Protein AF-A0A534RME3-F1 (afdb_monomer_lite)

Sequence (67 aa):
MRGPGDRRAALAGIRVIDLSHQAAGPWCTSLLGDLGADVIKVEKPGRGDGIRYADRTGRLPPEIGGL

Radius of gyration: 14.32 Å; chains: 1; bounding box: 33×21×36 Å

Foldseek 3Di:
DDDAFPVPQPLGPAEAEQPDAADPRVVVVVVSVVSRYNYDYDADPPCGGQQVQQDPVRAGDVVRPGD

Secondary structure (DSSP, 8-state):
---S--TTSTTTT-EEEE---TTHHHHHHHHHHHTT-EEEE---TTT--GGGG--TTSPPPGGGT--

Structure (mmCIF, N/CA/C/O backbone):
data_AF-A0A534RME3-F1
#
_entry.id   AF-A0A534RME3-F1
#
loop_
_atom_site.group_PDB
_atom_site.id
_atom_site.type_symbol
_atom_site.label_atom_id
_atom_site.label_alt_id
_atom_site.label_comp_id
_atom_site.label_asym_id
_atom_site.label_entity_id
_atom_site.label_seq_id
_atom_site.pdbx_PDB_ins_code
_atom_site.Cartn_x
_atom_site.Cartn_y
_atom_site.Cartn_z
_atom_site.occupancy
_atom_site.B_iso_or_equiv
_atom_site.auth_seq_id
_atom_site.auth_comp_id
_atom_site.auth_asym_id
_atom_site.auth_atom_id
_atom_site.pdbx_PDB_model_num
ATOM 1 N N . MET A 1 1 ? -2.030 -16.462 11.218 1.00 46.12 1 MET A N 1
ATOM 2 C CA . MET A 1 1 ? -2.814 -15.790 10.160 1.00 46.12 1 MET A CA 1
ATOM 3 C C . MET A 1 1 ? -4.162 -15.399 10.757 1.00 46.12 1 MET A C 1
ATOM 5 O O . MET A 1 1 ? -4.940 -16.296 11.050 1.00 46.12 1 MET A O 1
ATOM 9 N N . ARG A 1 2 ? -4.409 -14.115 11.061 1.00 52.31 2 ARG A N 1
ATOM 10 C CA . ARG A 1 2 ? -5.747 -13.654 11.488 1.00 52.31 2 ARG A CA 1
ATOM 11 C C . ARG A 1 2 ? -6.530 -13.238 10.242 1.00 52.31 2 ARG A C 1
ATOM 13 O O . ARG A 1 2 ? -5.965 -12.600 9.363 1.00 52.31 2 ARG A O 1
ATOM 20 N N . GLY A 1 3 ? -7.779 -13.693 10.155 1.00 47.12 3 GLY A N 1
ATOM 21 C CA . GLY A 1 3 ? -8.684 -13.419 9.039 1.00 47.12 3 GLY A CA 1
ATOM 22 C C . GLY A 1 3 ? -9.184 -11.968 9.006 1.00 47.12 3 GLY A C 1
ATOM 23 O O . GLY A 1 3 ? -8.732 -11.146 9.804 1.00 47.12 3 GLY A O 1
ATOM 24 N N . PRO A 1 4 ? -10.124 -11.648 8.101 1.00 52.12 4 PRO A N 1
ATOM 25 C CA . PRO A 1 4 ? -10.602 -10.286 7.894 1.00 52.12 4 PRO A CA 1
ATOM 26 C C . PRO A 1 4 ? -11.178 -9.672 9.177 1.00 52.12 4 PRO A C 1
ATOM 28 O O . PRO A 1 4 ? -12.119 -10.210 9.759 1.00 52.12 4 PRO A O 1
ATOM 31 N N . GLY A 1 5 ? -10.620 -8.521 9.566 1.00 60.19 5 GLY A N 1
ATOM 32 C CA . GLY A 1 5 ? -11.208 -7.561 10.499 1.00 60.19 5 GLY A CA 1
ATOM 33 C C . GLY A 1 5 ? -11.262 -8.001 11.960 1.00 60.19 5 GLY A C 1
ATOM 34 O O . GLY A 1 5 ? -12.347 -8.227 12.500 1.00 60.19 5 GLY A O 1
ATOM 35 N N . ASP A 1 6 ? -10.117 -8.018 12.647 1.00 65.00 6 ASP A N 1
ATOM 36 C CA . ASP A 1 6 ? -10.151 -7.861 14.103 1.00 65.00 6 ASP A CA 1
ATOM 37 C C . ASP A 1 6 ? -10.723 -6.469 14.403 1.00 65.00 6 ASP A C 1
ATOM 39 O O . ASP A 1 6 ? -10.051 -5.457 14.219 1.00 65.00 6 ASP A O 1
ATOM 43 N N . ARG A 1 7 ? -11.989 -6.408 14.835 1.00 68.06 7 ARG A N 1
ATOM 44 C CA . ARG A 1 7 ? -12.704 -5.149 15.116 1.00 68.06 7 ARG A CA 1
ATOM 45 C C . ARG A 1 7 ? -12.050 -4.300 16.214 1.00 68.06 7 ARG A C 1
ATOM 47 O O . ARG A 1 7 ? -12.534 -3.208 16.485 1.00 68.06 7 ARG A O 1
ATOM 54 N N . ARG A 1 8 ? -11.001 -4.802 16.873 1.00 80.56 8 ARG A N 1
ATOM 55 C CA . ARG A 1 8 ? -10.216 -4.068 17.871 1.00 80.56 8 ARG A CA 1
ATOM 56 C C . ARG A 1 8 ? -8.932 -3.448 17.314 1.00 80.56 8 ARG A C 1
ATOM 58 O O . ARG A 1 8 ? -8.258 -2.743 18.058 1.00 80.56 8 ARG A O 1
ATOM 65 N N . ALA A 1 9 ? -8.564 -3.718 16.061 1.00 89.31 9 ALA A N 1
ATOM 66 C CA . ALA A 1 9 ? -7.381 -3.117 15.453 1.00 89.31 9 ALA A CA 1
ATOM 67 C C . ALA A 1 9 ? -7.579 -1.605 15.245 1.00 89.31 9 ALA A C 1
ATOM 69 O O . ALA A 1 9 ? -8.697 -1.149 15.002 1.00 89.31 9 ALA A O 1
ATOM 70 N N . ALA A 1 10 ? -6.496 -0.828 15.344 1.00 95.81 10 ALA A N 1
ATOM 71 C CA . ALA A 1 10 ? -6.554 0.637 15.360 1.00 95.81 10 ALA A CA 1
ATOM 72 C C . ALA A 1 10 ? -7.222 1.241 14.112 1.00 95.81 10 ALA A C 1
ATOM 74 O O . ALA A 1 10 ? -7.864 2.284 14.212 1.00 95.81 10 ALA A O 1
ATOM 75 N N . LEU A 1 11 ? -7.094 0.579 12.957 1.00 95.75 11 LEU A N 1
ATOM 76 C CA . LEU A 1 11 ? -7.671 1.001 11.677 1.00 95.75 11 LEU A CA 1
ATOM 77 C C . LEU A 1 11 ?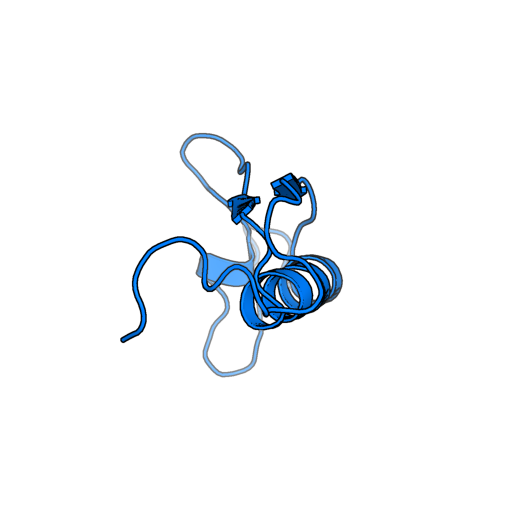 -8.739 0.030 11.147 1.00 95.75 11 LEU A C 1
ATOM 79 O O . LEU A 1 11 ? -9.048 0.035 9.954 1.00 95.75 11 LEU A O 1
ATOM 83 N N . ALA A 1 12 ? -9.324 -0.798 12.017 1.00 94.44 12 ALA A N 1
ATOM 84 C CA . ALA A 1 12 ? -10.385 -1.718 11.625 1.00 94.44 12 ALA A CA 1
ATOM 85 C C . ALA A 1 12 ? -11.564 -0.976 10.968 1.00 94.44 12 ALA A C 1
ATOM 87 O O . ALA A 1 12 ? -12.086 0.000 11.502 1.00 94.44 12 ALA A O 1
ATOM 88 N N . GLY A 1 13 ? -12.012 -1.471 9.811 1.00 92.50 13 GLY A N 1
ATOM 89 C CA . GLY A 1 13 ? -13.131 -0.890 9.060 1.00 92.50 13 GLY A CA 1
ATOM 90 C C . GLY A 1 13 ? -12.758 0.284 8.148 1.00 92.50 13 GLY A C 1
ATOM 91 O O . GLY A 1 13 ? -13.610 0.742 7.389 1.00 92.50 13 GLY A O 1
ATOM 92 N N . ILE A 1 14 ? -11.502 0.739 8.164 1.00 96.62 14 ILE A N 1
ATOM 93 C CA . ILE A 1 14 ? -10.995 1.715 7.196 1.00 96.62 14 ILE A CA 1
ATOM 94 C C . ILE A 1 14 ? -10.571 0.991 5.918 1.00 96.62 14 ILE A C 1
ATOM 96 O O . ILE A 1 14 ? -9.862 -0.012 5.972 1.00 96.62 14 ILE A O 1
ATOM 100 N N . ARG A 1 15 ? -10.976 1.527 4.762 1.00 97.50 15 ARG A N 1
ATOM 101 C CA . ARG A 1 15 ? -10.508 1.088 3.442 1.00 97.50 15 ARG A CA 1
ATOM 102 C C . ARG A 1 15 ? -9.579 2.135 2.841 1.00 97.50 15 ARG A C 1
ATOM 104 O O . ARG A 1 15 ? -9.927 3.313 2.798 1.00 97.50 15 ARG A O 1
ATOM 111 N N . VAL A 1 16 ? -8.424 1.697 2.352 1.00 98.00 16 VAL A N 1
ATOM 112 C CA . VAL A 1 16 ? -7.390 2.552 1.754 1.00 98.00 16 VAL A CA 1
ATOM 113 C C . VAL A 1 16 ? -7.179 2.139 0.305 1.00 98.00 16 VAL A C 1
ATOM 115 O O . VAL A 1 16 ? -6.952 0.967 0.018 1.00 98.00 16 VAL A O 1
ATOM 118 N N . ILE A 1 17 ? -7.226 3.105 -0.611 1.00 98.38 17 ILE A N 1
ATOM 119 C CA . ILE A 1 17 ? -6.816 2.900 -2.002 1.00 98.38 17 ILE A CA 1
ATOM 120 C C . ILE A 1 17 ? -5.380 3.391 -2.150 1.00 98.38 17 ILE A C 1
ATOM 122 O O . 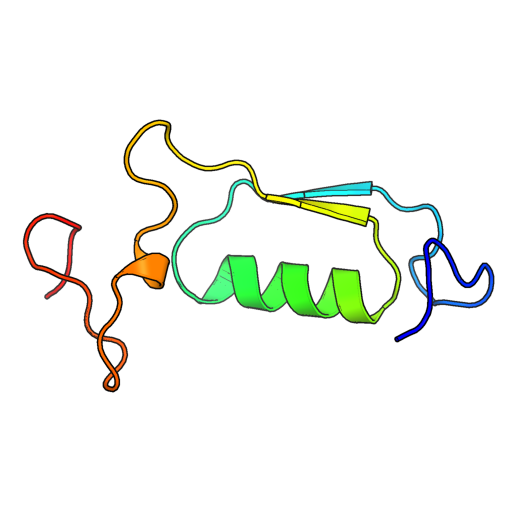ILE A 1 17 ? -5.114 4.589 -2.054 1.00 98.38 17 ILE A O 1
ATOM 126 N N . ASP A 1 18 ? -4.456 2.466 -2.390 1.00 98.25 18 ASP A N 1
ATOM 127 C CA . ASP A 1 18 ? -3.041 2.770 -2.557 1.00 98.25 18 ASP A CA 1
ATOM 128 C C . ASP A 1 18 ? -2.672 2.930 -4.042 1.00 98.25 18 ASP A C 1
ATOM 130 O O . ASP A 1 18 ? -2.466 1.959 -4.783 1.00 98.25 18 ASP A O 1
ATOM 134 N N . LEU A 1 19 ? -2.550 4.194 -4.456 1.00 97.25 19 LEU A N 1
ATOM 135 C CA . LEU A 1 19 ? -2.107 4.619 -5.790 1.00 97.25 19 LEU A CA 1
ATOM 136 C C . LEU A 1 19 ? -0.615 4.982 -5.843 1.00 97.25 19 LEU A C 1
ATOM 138 O O . LEU A 1 19 ? -0.148 5.557 -6.826 1.00 97.25 19 LEU A O 1
ATOM 142 N N . SER A 1 20 ? 0.132 4.703 -4.777 1.00 95.69 20 SER A N 1
ATOM 143 C CA . SER A 1 20 ? 1.553 5.014 -4.707 1.00 95.69 20 SER A CA 1
ATOM 144 C C . SER A 1 20 ? 2.399 4.048 -5.541 1.00 95.69 20 SER A C 1
ATOM 146 O O . SER A 1 20 ? 1.904 3.065 -6.098 1.00 95.69 20 SER A O 1
ATOM 148 N N . HIS A 1 21 ? 3.683 4.367 -5.664 1.00 91.25 21 HIS A N 1
ATOM 149 C CA . HIS A 1 21 ? 4.655 3.601 -6.429 1.00 91.25 21 HIS A CA 1
ATOM 150 C C . HIS A 1 21 ? 5.981 3.524 -5.669 1.00 91.25 21 HIS A C 1
ATOM 152 O O . HIS A 1 21 ? 6.290 4.400 -4.855 1.00 91.25 21 HIS A O 1
ATOM 158 N N . GLN A 1 22 ? 6.799 2.535 -6.020 1.00 87.75 22 GLN A N 1
ATOM 159 C CA . GLN A 1 22 ? 8.137 2.327 -5.461 1.00 87.75 22 GLN A CA 1
ATOM 160 C C . GLN A 1 22 ? 8.117 2.014 -3.958 1.00 87.75 22 GLN A C 1
ATOM 162 O O . GLN A 1 22 ? 7.333 1.185 -3.523 1.00 87.75 22 GLN A O 1
ATOM 167 N N . ALA A 1 23 ? 9.025 2.582 -3.161 1.00 87.25 23 ALA A N 1
ATOM 168 C CA . ALA A 1 23 ? 9.246 2.118 -1.792 1.00 87.25 23 ALA A CA 1
ATOM 169 C C . ALA A 1 23 ? 8.392 2.851 -0.744 1.00 87.25 23 ALA A C 1
ATOM 171 O O . ALA A 1 23 ? 7.721 2.218 0.065 1.00 87.25 23 ALA A O 1
ATOM 172 N N . ALA A 1 24 ? 8.408 4.187 -0.738 1.00 92.31 24 ALA A N 1
ATOM 173 C CA . ALA A 1 24 ? 7.900 4.957 0.401 1.00 92.31 24 ALA A CA 1
ATOM 174 C C . ALA A 1 24 ? 6.383 4.816 0.612 1.00 92.31 24 ALA A C 1
ATOM 176 O O . ALA A 1 24 ? 5.920 4.644 1.738 1.00 92.31 24 ALA A O 1
ATOM 177 N N . GLY A 1 25 ? 5.610 4.877 -0.473 1.00 95.00 25 GLY A N 1
ATOM 178 C CA . GLY A 1 25 ? 4.155 4.770 -0.410 1.00 95.00 25 GLY A CA 1
ATOM 179 C C . GLY A 1 25 ? 3.670 3.371 -0.015 1.00 95.00 25 GLY A C 1
ATOM 180 O O . GLY A 1 25 ? 2.961 3.277 0.988 1.00 95.00 25 GLY A O 1
ATOM 181 N N . PRO A 1 26 ? 4.117 2.292 -0.692 1.00 94.12 26 PRO A N 1
ATOM 182 C CA . PRO A 1 2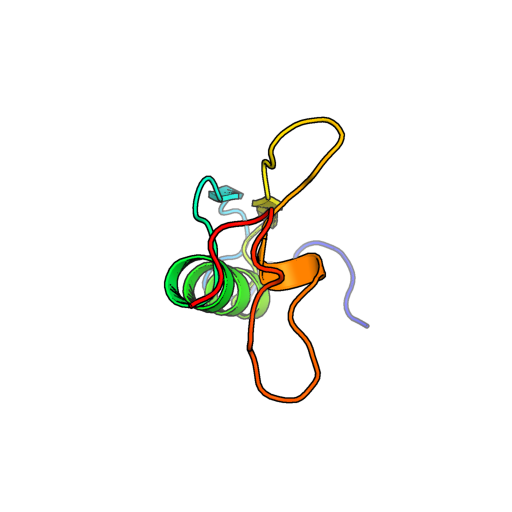6 ? 3.743 0.929 -0.318 1.00 94.12 26 PRO A CA 1
ATOM 183 C C . PRO A 1 26 ? 4.205 0.544 1.089 1.00 94.12 26 PRO A C 1
ATOM 185 O O . PRO A 1 26 ? 3.533 -0.227 1.768 1.00 94.12 26 PRO A O 1
ATOM 188 N N . TRP A 1 27 ? 5.316 1.109 1.574 1.00 94.75 27 TRP A N 1
ATOM 189 C CA . TRP A 1 27 ? 5.734 0.934 2.966 1.00 94.75 27 TRP A CA 1
ATOM 190 C C . TRP A 1 27 ? 4.745 1.570 3.948 1.00 94.75 27 TRP A C 1
ATOM 192 O O . TRP A 1 27 ? 4.318 0.932 4.910 1.00 94.75 27 TRP A O 1
ATOM 202 N N . CYS A 1 28 ? 4.338 2.813 3.685 1.00 97.81 28 CYS A N 1
ATOM 203 C CA . CYS A 1 28 ? 3.342 3.509 4.494 1.00 97.81 28 CYS A CA 1
ATOM 204 C C . CYS A 1 28 ? 2.022 2.727 4.555 1.00 97.81 28 CYS A C 1
ATOM 206 O O . CYS A 1 28 ? 1.495 2.476 5.637 1.00 97.81 28 CYS A O 1
ATOM 208 N N . THR A 1 29 ? 1.502 2.289 3.411 1.00 97.62 29 THR A N 1
ATOM 209 C CA . THR A 1 29 ? 0.213 1.590 3.339 1.00 97.62 29 THR A CA 1
ATOM 210 C C . THR A 1 29 ? 0.287 0.160 3.874 1.00 97.62 29 THR A C 1
ATOM 212 O O . THR A 1 29 ? -0.702 -0.314 4.431 1.00 97.62 29 THR A O 1
ATOM 215 N N . SER A 1 30 ? 1.455 -0.491 3.829 1.00 95.38 30 SER A N 1
ATOM 216 C CA . SER A 1 30 ? 1.683 -1.770 4.523 1.00 95.38 30 SER A CA 1
ATOM 217 C C . SER A 1 30 ? 1.499 -1.626 6.035 1.00 95.38 30 SER A C 1
ATOM 219 O O . SER A 1 30 ? 0.770 -2.416 6.630 1.00 95.38 30 SER A O 1
ATOM 221 N N . LEU A 1 31 ? 2.043 -0.562 6.644 1.00 97.31 31 LEU A N 1
ATOM 222 C CA . LEU A 1 31 ? 1.826 -0.270 8.068 1.00 97.31 31 LEU A CA 1
ATOM 223 C C . LEU A 1 31 ? 0.344 -0.028 8.389 1.00 97.31 31 LEU A C 1
ATOM 225 O O . LEU A 1 31 ? -0.140 -0.455 9.435 1.00 97.31 31 LEU A O 1
ATOM 229 N N . LEU A 1 32 ? -0.404 0.630 7.497 1.00 97.19 32 LEU A N 1
ATOM 230 C CA . LEU A 1 32 ? -1.851 0.803 7.680 1.00 97.19 32 LEU A CA 1
ATOM 231 C C . LEU A 1 32 ? -2.589 -0.548 7.659 1.00 97.19 32 LEU A C 1
ATOM 233 O O . LEU A 1 32 ? -3.506 -0.757 8.454 1.00 97.19 32 LEU A O 1
ATOM 237 N N . GLY A 1 33 ? -2.172 -1.468 6.784 1.00 95.81 33 GLY A N 1
ATOM 238 C CA . GLY A 1 33 ? -2.688 -2.837 6.731 1.00 95.81 33 GLY A CA 1
ATOM 239 C C . GLY A 1 33 ? -2.388 -3.627 8.005 1.00 95.81 33 GLY A C 1
ATOM 240 O O . GLY A 1 33 ? -3.292 -4.250 8.564 1.00 95.81 33 GLY A O 1
ATOM 241 N N . ASP A 1 34 ? -1.164 -3.523 8.528 1.00 95.31 34 ASP A N 1
ATOM 242 C CA . ASP A 1 34 ? -0.766 -4.137 9.804 1.00 95.31 34 ASP A CA 1
ATOM 243 C C . ASP A 1 34 ? -1.604 -3.614 10.983 1.00 95.31 34 ASP A C 1
ATOM 245 O O . ASP A 1 34 ? -1.926 -4.355 11.915 1.00 95.31 34 ASP A O 1
ATOM 249 N N . LEU A 1 35 ? -2.017 -2.345 10.923 1.00 95.88 35 LEU A N 1
ATOM 250 C CA . LEU A 1 35 ? -2.924 -1.717 11.889 1.00 95.88 35 LEU A CA 1
ATOM 251 C C . LEU A 1 35 ? -4.411 -2.050 11.653 1.00 95.88 35 LEU A C 1
ATOM 253 O O . LEU A 1 35 ? -5.264 -1.584 12.415 1.00 95.88 35 LEU A O 1
ATOM 257 N N . GLY A 1 36 ? -4.734 -2.869 10.648 1.00 94.81 36 GLY A N 1
ATOM 258 C CA . GLY A 1 36 ? -6.065 -3.433 10.410 1.00 94.81 36 GLY A CA 1
ATOM 259 C C . GLY A 1 36 ? -6.883 -2.786 9.291 1.00 94.81 36 GLY A C 1
ATOM 260 O O . GLY A 1 36 ? -8.072 -3.094 9.181 1.00 94.81 36 GLY A O 1
ATOM 261 N N . ALA A 1 37 ? -6.290 -1.910 8.477 1.00 96.81 37 ALA A N 1
ATOM 262 C CA . ALA A 1 37 ? -6.969 -1.340 7.315 1.00 96.81 37 ALA A CA 1
ATOM 263 C C . ALA A 1 37 ? -7.108 -2.358 6.163 1.00 96.81 37 ALA A C 1
ATOM 265 O O . ALA A 1 37 ? -6.231 -3.189 5.932 1.00 96.81 37 ALA A O 1
ATOM 266 N N . ASP A 1 38 ? -8.191 -2.250 5.390 1.00 96.50 38 ASP A N 1
ATOM 267 C CA . ASP A 1 38 ? -8.372 -2.954 4.115 1.00 96.50 38 ASP A CA 1
ATOM 268 C C . ASP A 1 38 ? -7.699 -2.153 2.993 1.00 96.50 38 ASP A C 1
ATOM 270 O O . ASP A 1 38 ? -8.257 -1.179 2.475 1.00 96.50 38 ASP A O 1
ATOM 274 N N . VAL A 1 39 ? -6.456 -2.513 2.676 1.00 97.12 39 VAL A N 1
ATOM 275 C CA . VAL A 1 39 ? -5.620 -1.793 1.711 1.00 97.12 39 VAL A CA 1
ATOM 276 C C . VAL A 1 39 ? -5.720 -2.450 0.339 1.00 97.12 39 VAL A C 1
ATOM 278 O O . VAL A 1 39 ? -5.277 -3.579 0.135 1.00 97.12 39 VAL A O 1
ATOM 281 N N . ILE A 1 40 ? -6.249 -1.710 -0.633 1.00 97.75 40 ILE A N 1
ATOM 282 C CA . ILE A 1 40 ? -6.324 -2.130 -2.032 1.00 97.75 40 ILE A CA 1
ATOM 283 C C . ILE A 1 40 ? -5.240 -1.392 -2.809 1.00 97.75 40 ILE A C 1
ATOM 285 O O . ILE A 1 40 ? -5.340 -0.187 -3.057 1.00 97.75 40 ILE A O 1
ATOM 289 N N . LYS A 1 41 ? -4.212 -2.128 -3.232 1.00 97.31 41 LYS A N 1
ATOM 290 C CA . LYS A 1 41 ? -3.191 -1.612 -4.143 1.00 97.31 41 LYS A CA 1
ATOM 291 C C . LYS A 1 41 ? -3.731 -1.600 -5.569 1.00 97.31 41 LYS A C 1
ATOM 293 O O . LYS A 1 41 ? -4.078 -2.646 -6.114 1.00 97.31 41 LYS A O 1
ATOM 298 N N . VAL A 1 42 ? -3.759 -0.425 -6.190 1.00 97.31 42 VAL A N 1
ATOM 299 C CA . VAL A 1 42 ? -4.037 -0.296 -7.626 1.00 97.31 42 VAL A CA 1
ATOM 300 C C . VAL A 1 42 ? -2.714 -0.108 -8.348 1.00 97.31 42 VAL A C 1
ATOM 302 O O . VAL A 1 42 ? -1.878 0.707 -7.952 1.00 97.31 42 VAL A O 1
ATOM 305 N N . GLU A 1 43 ? -2.504 -0.878 -9.406 1.00 96.50 43 GLU A N 1
ATOM 306 C CA . GLU A 1 43 ? -1.258 -0.857 -10.163 1.00 96.50 43 GLU A CA 1
ATOM 307 C C . GLU A 1 43 ? -1.513 -0.732 -11.663 1.00 96.50 43 GLU A C 1
ATOM 309 O O . GLU A 1 43 ? -2.630 -0.929 -12.147 1.00 96.50 43 GLU A O 1
ATOM 314 N N . LYS A 1 44 ? -0.458 -0.393 -12.413 1.00 93.50 44 LYS A N 1
ATOM 315 C CA . LYS A 1 44 ? -0.532 -0.281 -13.871 1.00 93.50 44 LYS A CA 1
ATOM 316 C C . LYS A 1 44 ? -0.842 -1.659 -14.480 1.00 93.50 44 LYS A C 1
ATOM 318 O O . LYS A 1 44 ? -0.120 -2.610 -14.179 1.00 93.50 44 LYS A O 1
ATOM 323 N N . PRO A 1 45 ? -1.848 -1.795 -15.362 1.00 95.50 45 PRO A N 1
ATOM 324 C CA . PRO A 1 45 ? -2.117 -3.055 -16.051 1.00 95.50 45 PRO A CA 1
ATOM 325 C C . PRO A 1 45 ? -0.885 -3.590 -16.793 1.00 95.50 45 PRO A C 1
ATOM 327 O O . PRO A 1 45 ? -0.094 -2.820 -17.338 1.00 95.50 45 PRO A O 1
ATOM 330 N N . GLY A 1 46 ? -0.707 -4.912 -16.798 1.00 93.62 46 GLY A N 1
ATOM 331 C CA . GLY A 1 46 ? 0.381 -5.610 -17.497 1.00 93.62 46 GLY A CA 1
ATOM 332 C C . GLY A 1 46 ? 1.771 -5.502 -16.855 1.00 93.62 46 GLY A C 1
ATOM 333 O O . GLY A 1 46 ? 2.553 -6.437 -16.981 1.00 93.62 46 GLY A O 1
ATOM 334 N N . ARG A 1 47 ? 2.076 -4.407 -16.147 1.00 89.50 47 ARG A N 1
ATOM 335 C CA . ARG A 1 47 ? 3.405 -4.155 -15.559 1.00 89.50 47 ARG A CA 1
ATOM 336 C C . ARG A 1 47 ? 3.418 -4.079 -14.035 1.00 89.50 47 ARG A C 1
ATOM 338 O O . ARG A 1 47 ? 4.436 -4.366 -13.433 1.00 89.50 47 ARG A O 1
ATOM 345 N N . GLY A 1 48 ? 2.330 -3.690 -13.388 1.00 93.69 48 GLY A N 1
ATOM 346 C CA . GLY A 1 48 ? 2.320 -3.514 -11.938 1.00 93.69 48 GLY A CA 1
ATOM 347 C C . GLY A 1 48 ? 3.202 -2.354 -11.443 1.00 93.69 48 GLY A C 1
ATOM 348 O O . GLY A 1 48 ? 3.538 -1.430 -12.194 1.00 93.69 48 GLY A O 1
ATOM 349 N N . ASP A 1 49 ? 3.545 -2.380 -10.156 1.00 92.50 49 ASP A N 1
ATOM 350 C CA . ASP A 1 49 ? 4.505 -1.471 -9.520 1.00 92.50 49 ASP A CA 1
ATOM 351 C C . ASP A 1 49 ? 5.963 -1.877 -9.808 1.00 92.50 49 ASP A C 1
ATOM 353 O O . ASP A 1 49 ? 6.303 -3.059 -9.834 1.00 92.50 49 ASP A O 1
A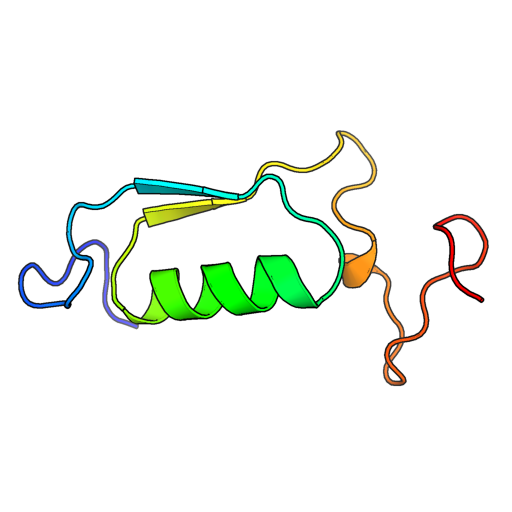TOM 357 N N . GLY A 1 50 ? 6.845 -0.890 -9.995 1.00 90.12 50 GLY A N 1
ATOM 358 C CA . GLY A 1 50 ? 8.252 -1.111 -10.341 1.00 90.12 50 GLY A CA 1
ATOM 359 C C . GLY A 1 50 ? 9.005 -1.916 -9.284 1.00 90.12 50 GLY A C 1
ATOM 360 O O . GLY A 1 50 ? 9.818 -2.771 -9.630 1.00 90.12 50 GLY A O 1
ATOM 361 N N . ILE A 1 51 ? 8.659 -1.723 -8.008 1.00 88.81 51 ILE A N 1
ATOM 362 C CA . ILE A 1 51 ? 9.270 -2.431 -6.876 1.00 88.81 51 ILE A CA 1
ATOM 363 C C . ILE A 1 51 ? 9.130 -3.961 -6.966 1.00 88.81 51 ILE A C 1
ATOM 365 O O . ILE A 1 51 ? 9.935 -4.682 -6.386 1.00 88.81 51 ILE A O 1
ATOM 369 N N . ARG A 1 52 ? 8.171 -4.483 -7.747 1.00 90.88 52 ARG A N 1
ATOM 370 C CA . ARG A 1 52 ? 8.005 -5.929 -7.991 1.00 90.88 52 ARG A CA 1
ATOM 371 C C . ARG A 1 52 ? 9.181 -6.568 -8.729 1.00 90.88 52 ARG A C 1
ATOM 373 O O . ARG A 1 52 ? 9.334 -7.784 -8.670 1.00 90.88 52 ARG A O 1
ATOM 380 N N . TYR A 1 53 ? 9.981 -5.761 -9.420 1.00 90.44 53 TYR A N 1
ATOM 381 C CA . TYR A 1 53 ? 11.134 -6.200 -10.205 1.00 90.44 53 TYR A CA 1
ATOM 382 C C . TYR A 1 53 ? 12.459 -5.736 -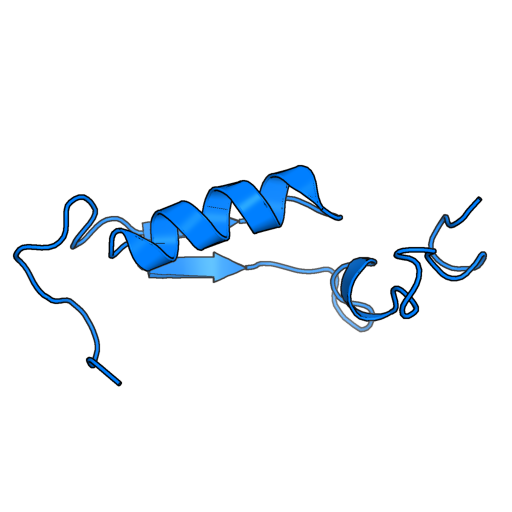9.606 1.00 90.44 53 TYR A C 1
ATOM 384 O O . TYR A 1 53 ? 13.498 -5.906 -10.242 1.00 90.44 53 TYR A O 1
ATOM 392 N N . ALA A 1 54 ? 12.430 -5.114 -8.424 1.00 87.94 54 ALA A N 1
ATOM 393 C CA . ALA A 1 54 ? 13.653 -4.713 -7.759 1.00 87.94 54 ALA A CA 1
ATOM 394 C C . ALA A 1 54 ? 14.508 -5.951 -7.457 1.00 87.94 54 ALA A C 1
ATOM 396 O O . ALA A 1 54 ? 14.004 -6.973 -6.982 1.00 87.94 54 ALA A O 1
ATOM 397 N N . ASP A 1 55 ? 15.805 -5.867 -7.741 1.00 89.00 55 ASP A N 1
ATOM 398 C CA . ASP A 1 55 ? 16.736 -6.917 -7.355 1.00 89.00 55 ASP A CA 1
ATOM 399 C C . ASP A 1 55 ? 16.976 -6.916 -5.833 1.00 89.00 55 ASP A C 1
ATOM 401 O O . ASP A 1 55 ? 16.444 -6.100 -5.076 1.00 89.00 55 ASP A O 1
ATOM 405 N N . ARG A 1 56 ? 17.820 -7.835 -5.353 1.00 87.06 56 ARG A N 1
ATOM 406 C CA . ARG A 1 56 ? 18.135 -7.946 -3.917 1.00 87.06 56 ARG A CA 1
ATOM 407 C C . ARG A 1 56 ? 18.845 -6.720 -3.335 1.00 87.06 56 ARG A C 1
ATOM 409 O O . ARG A 1 56 ? 18.961 -6.624 -2.118 1.00 87.06 56 ARG A O 1
ATOM 416 N N . THR A 1 57 ? 19.335 -5.819 -4.179 1.00 87.38 57 THR A N 1
ATOM 417 C CA . THR A 1 57 ? 19.978 -4.564 -3.780 1.00 87.38 57 THR A CA 1
ATOM 418 C C . THR A 1 57 ? 19.000 -3.388 -3.770 1.00 87.38 57 THR A C 1
ATOM 420 O O . THR A 1 57 ? 19.369 -2.289 -3.368 1.00 87.38 57 THR A O 1
ATOM 423 N N . GLY A 1 58 ? 17.743 -3.614 -4.169 1.00 81.81 58 GLY A N 1
ATOM 424 C CA . GLY A 1 58 ? 16.728 -2.574 -4.297 1.00 81.81 58 GLY A CA 1
ATOM 425 C C . GLY A 1 58 ? 16.814 -1.802 -5.613 1.00 81.81 58 GLY A C 1
ATOM 426 O O . GLY A 1 58 ? 16.125 -0.793 -5.769 1.00 81.81 58 GLY A O 1
ATOM 427 N N . ARG A 1 59 ? 17.639 -2.253 -6.567 1.00 85.00 59 ARG A N 1
ATOM 428 C CA . ARG A 1 59 ? 17.771 -1.605 -7.870 1.00 85.00 59 ARG A CA 1
ATOM 429 C C . ARG A 1 59 ? 16.650 -2.052 -8.795 1.00 85.00 59 ARG A C 1
ATOM 431 O O . ARG A 1 59 ? 16.351 -3.238 -8.906 1.00 85.00 59 ARG A O 1
ATOM 438 N N . LEU A 1 60 ? 16.050 -1.089 -9.481 1.00 85.19 60 LEU A N 1
ATOM 439 C CA . LEU A 1 60 ? 15.046 -1.343 -10.504 1.00 85.19 60 LEU A CA 1
ATOM 440 C C . LEU A 1 60 ? 15.716 -1.638 -11.860 1.00 85.19 60 LEU A C 1
ATOM 442 O O . LEU A 1 60 ? 16.780 -1.090 -12.147 1.00 85.19 60 LEU A O 1
ATOM 446 N N . PRO A 1 61 ? 15.095 -2.443 -12.731 1.00 84.00 61 PRO A N 1
ATOM 447 C CA . PRO A 1 61 ? 15.521 -2.556 -14.117 1.00 84.00 61 PRO A CA 1
ATOM 448 C C . PRO A 1 61 ? 15.527 -1.198 -14.859 1.00 84.00 61 PRO A C 1
ATOM 450 O O . PRO A 1 61 ? 14.652 -0.353 -14.609 1.00 84.00 61 PRO A O 1
ATOM 453 N N . PRO A 1 62 ? 16.471 -0.961 -15.791 1.00 84.75 62 PRO A N 1
ATOM 454 C CA . PRO A 1 62 ? 16.545 0.284 -16.564 1.00 84.75 62 PRO A CA 1
ATOM 455 C C . PRO A 1 62 ? 15.251 0.602 -17.324 1.00 84.75 62 PRO A C 1
ATOM 457 O O . PRO A 1 62 ? 14.783 1.740 -17.330 1.00 84.75 62 PRO A O 1
ATOM 460 N N . GLU A 1 63 ? 14.605 -0.418 -17.893 1.00 84.12 63 GLU A N 1
ATOM 461 C CA . GLU A 1 63 ? 13.334 -0.315 -18.616 1.00 84.12 63 GLU A CA 1
ATOM 462 C C . GLU A 1 63 ? 12.164 0.134 -17.729 1.00 84.12 63 GLU A C 1
ATOM 464 O O . GLU A 1 63 ? 11.102 0.531 -18.228 1.00 84.12 63 GLU A O 1
ATOM 469 N N . ILE A 1 64 ? 12.355 0.103 -16.406 1.00 80.12 64 ILE A N 1
ATOM 470 C CA . ILE A 1 64 ? 11.371 0.566 -15.442 1.00 80.12 64 ILE A CA 1
ATOM 471 C C . ILE A 1 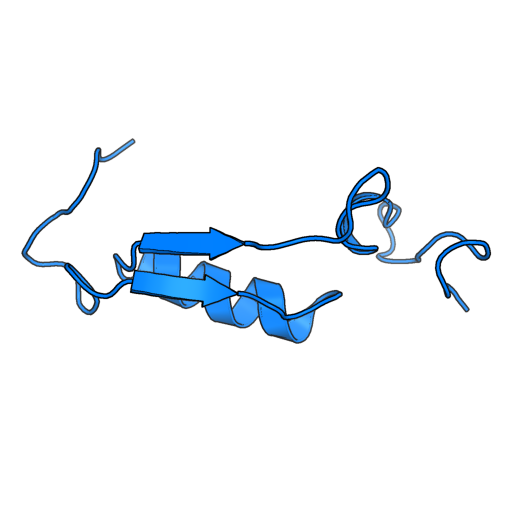64 ? 11.780 1.786 -14.614 1.00 80.12 64 ILE A C 1
ATOM 473 O O . ILE A 1 64 ? 11.039 2.161 -13.702 1.00 80.12 64 ILE A O 1
ATOM 477 N N . GLY A 1 65 ? 12.863 2.460 -15.006 1.00 72.94 65 GLY A N 1
ATOM 478 C CA . GLY A 1 65 ? 13.322 3.710 -14.397 1.00 72.94 65 GLY A CA 1
ATOM 479 C C . GLY A 1 65 ? 14.376 3.526 -13.307 1.00 72.94 65 GLY A C 1
ATOM 480 O O . GLY A 1 65 ? 14.555 4.425 -12.489 1.00 72.94 65 GLY A O 1
ATOM 481 N N . GLY A 1 66 ? 15.050 2.374 -13.268 1.00 73.81 66 GLY A N 1
ATOM 482 C CA . GLY A 1 66 ? 16.232 2.196 -12.434 1.00 73.81 66 GLY A CA 1
ATOM 483 C C . GLY A 1 66 ? 17.430 2.976 -12.954 1.00 73.81 66 GLY A C 1
ATOM 484 O O . GLY A 1 66 ? 17.742 2.910 -14.143 1.00 73.81 66 GLY A O 1
ATOM 485 N N . LEU A 1 67 ? 18.082 3.702 -12.043 1.00 65.62 67 LEU A N 1
ATOM 486 C CA . LEU A 1 67 ? 19.420 4.263 -12.238 1.00 65.62 67 LEU A CA 1
ATOM 487 C C . LEU A 1 67 ? 20.458 3.132 -12.146 1.00 65.62 67 LEU A C 1
ATOM 489 O O . LEU A 1 67 ? 20.323 2.262 -11.255 1.00 65.62 67 LEU A O 1
#

pLDDT: mean 87.72, std 12.93, range [46.12, 98.38]